Protein AF-A0A5C4INA8-F1 (afdb_monomer)

Secondary structure (DSSP, 8-state):
-PPPHHHHHHHHHHHHHH-TT--------------------------EE--HHHHTTS--PPEEETTTEEE-HHHHHHHHHHH-S----EEE-TTT--EEEE--

Structure (mmCIF, N/CA/C/O backbone):
data_AF-A0A5C4INA8-F1
#
_entry.id   AF-A0A5C4INA8-F1
#
loop_
_atom_site.group_PDB
_atom_site.id
_atom_site.type_symbol
_atom_site.label_atom_id
_atom_site.label_alt_id
_atom_site.label_comp_id
_atom_site.label_asym_id
_atom_site.label_entity_id
_atom_site.label_seq_id
_atom_site.pdbx_PDB_ins_code
_atom_site.Cartn_x
_atom_site.Cartn_y
_atom_site.Cartn_z
_atom_site.occupancy
_atom_site.B_iso_or_equiv
_atom_site.auth_seq_id
_atom_site.auth_comp_id
_atom_site.auth_asym_id
_atom_site.auth_atom_id
_atom_site.pdbx_PDB_model_num
ATOM 1 N N . GLU A 1 1 ? -1.005 20.574 -22.326 1.00 65.88 1 GLU A N 1
ATOM 2 C CA . GLU A 1 1 ? 0.426 20.955 -22.343 1.00 65.88 1 GLU A CA 1
ATOM 3 C C . GLU A 1 1 ? 1.203 20.043 -23.291 1.00 65.88 1 GLU A C 1
ATOM 5 O O . GLU A 1 1 ? 0.756 18.923 -23.515 1.00 65.88 1 GLU A O 1
ATOM 10 N N . HIS A 1 2 ? 2.308 20.513 -23.883 1.00 87.06 2 HIS A N 1
ATOM 11 C CA . HIS A 1 2 ? 3.120 19.752 -24.847 1.00 87.06 2 HIS A CA 1
ATOM 12 C C . HIS A 1 2 ? 4.394 19.209 -24.179 1.00 87.06 2 HIS A C 1
ATOM 14 O O . HIS A 1 2 ? 5.038 19.923 -23.412 1.00 87.06 2 HIS A O 1
ATOM 20 N N . ARG A 1 3 ? 4.769 17.956 -24.466 1.00 90.50 3 ARG A N 1
ATOM 21 C CA . ARG A 1 3 ? 5.958 17.307 -23.886 1.00 90.50 3 ARG A CA 1
ATOM 22 C C . ARG A 1 3 ? 7.211 17.692 -24.669 1.00 90.50 3 ARG A C 1
ATOM 24 O O . ARG A 1 3 ? 7.191 17.696 -25.894 1.00 90.50 3 ARG A O 1
ATOM 31 N N . ASN A 1 4 ? 8.313 17.989 -23.981 1.00 96.44 4 ASN A N 1
ATOM 32 C CA . ASN A 1 4 ? 9.597 18.274 -24.637 1.00 96.44 4 ASN A CA 1
ATOM 33 C C . ASN A 1 4 ? 10.247 16.966 -25.152 1.00 96.44 4 ASN A C 1
ATOM 35 O O . ASN A 1 4 ? 10.061 15.900 -24.565 1.00 96.44 4 ASN A O 1
ATOM 39 N N . LEU A 1 5 ? 11.063 17.056 -26.206 1.00 95.75 5 LEU A N 1
ATOM 40 C CA . LEU A 1 5 ? 11.930 16.000 -26.742 1.00 95.75 5 LEU A CA 1
ATOM 41 C C . LEU A 1 5 ? 12.641 15.180 -25.648 1.00 95.75 5 LEU A C 1
ATOM 43 O O . LEU A 1 5 ? 12.697 13.955 -25.741 1.00 95.75 5 LEU A O 1
ATOM 47 N N . SER A 1 6 ? 13.155 15.824 -24.594 1.00 95.88 6 SER A N 1
ATOM 48 C CA . SER A 1 6 ? 13.822 15.120 -23.485 1.00 95.88 6 SER A CA 1
ATOM 49 C C . SER A 1 6 ? 12.873 14.218 -22.691 1.00 95.88 6 SER A C 1
ATOM 51 O O . SER A 1 6 ? 13.259 13.116 -22.313 1.00 95.88 6 SER A O 1
ATOM 53 N N . GLN A 1 7 ? 11.624 14.644 -22.485 1.00 95.38 7 GLN A N 1
ATOM 54 C CA . GLN A 1 7 ? 10.608 13.829 -21.811 1.00 95.38 7 GLN A CA 1
ATOM 55 C C . GLN A 1 7 ? 10.211 12.629 -22.677 1.00 95.38 7 GLN A C 1
ATOM 57 O O . GLN A 1 7 ? 10.094 11.522 -22.169 1.00 95.38 7 GLN A O 1
ATOM 62 N N . LEU A 1 8 ? 10.079 12.823 -23.993 1.00 94.25 8 LEU A N 1
ATOM 63 C CA . LEU A 1 8 ? 9.773 11.730 -24.924 1.00 94.25 8 LEU A CA 1
ATOM 64 C C . LEU A 1 8 ? 10.892 10.681 -24.971 1.00 94.25 8 LEU A C 1
ATOM 66 O O . LEU A 1 8 ? 10.626 9.482 -25.014 1.00 94.25 8 LEU A O 1
ATOM 70 N N . ARG A 1 9 ? 12.156 11.120 -24.935 1.00 92.88 9 ARG A N 1
ATOM 71 C CA . ARG A 1 9 ? 13.306 10.207 -24.863 1.00 92.88 9 ARG A CA 1
ATOM 72 C C . ARG A 1 9 ? 13.323 9.411 -23.559 1.00 92.88 9 ARG A C 1
ATOM 74 O O . ARG A 1 9 ? 13.565 8.208 -23.607 1.00 92.88 9 ARG A O 1
ATOM 81 N N . ALA A 1 10 ? 13.051 10.061 -22.427 1.00 93.00 10 ALA A N 1
ATOM 82 C CA . ALA A 1 10 ? 12.985 9.395 -21.127 1.00 93.00 10 ALA A CA 1
ATOM 83 C C . ALA A 1 10 ? 11.881 8.325 -21.086 1.00 93.00 10 ALA A C 1
ATOM 85 O O . ALA A 1 10 ? 12.117 7.214 -20.617 1.00 93.00 10 ALA A O 1
ATOM 86 N N . ASP A 1 11 ? 10.713 8.618 -21.654 1.00 89.75 11 ASP A N 1
ATOM 87 C CA . ASP A 1 11 ? 9.604 7.668 -21.740 1.00 89.75 11 ASP A CA 1
ATOM 88 C C . ASP A 1 11 ? 9.914 6.453 -22.604 1.00 89.75 11 ASP A C 1
ATOM 90 O O . ASP A 1 11 ? 9.668 5.326 -22.181 1.00 89.75 11 ASP A O 1
ATOM 94 N N . ASN A 1 12 ? 10.492 6.664 -23.790 1.00 90.06 12 ASN A N 1
ATOM 95 C CA . ASN A 1 12 ? 10.886 5.560 -24.667 1.00 90.06 12 ASN A CA 1
ATOM 96 C C . ASN A 1 12 ? 11.925 4.659 -23.995 1.00 90.06 12 ASN A C 1
ATOM 98 O O . ASN A 1 12 ? 11.853 3.438 -24.107 1.00 90.06 12 ASN A O 1
ATOM 102 N N . PHE A 1 13 ? 12.866 5.255 -23.261 1.00 85.88 13 PHE A N 1
ATOM 103 C CA . PHE A 1 13 ? 13.848 4.503 -22.492 1.00 85.88 13 PHE A CA 1
ATOM 104 C C . PHE A 1 13 ? 13.199 3.702 -21.353 1.00 85.88 13 PHE A C 1
ATOM 106 O O . PHE A 1 13 ? 13.466 2.510 -21.222 1.00 85.88 13 PHE A O 1
ATOM 113 N N . SER A 1 14 ? 12.297 4.315 -20.579 1.00 85.06 14 SER A N 1
ATOM 114 C CA . SER A 1 14 ? 11.539 3.634 -19.518 1.00 85.06 14 SER A CA 1
ATOM 115 C C . SER A 1 14 ? 10.701 2.477 -20.072 1.00 85.06 14 SER A C 1
ATOM 117 O O . SER A 1 14 ? 10.753 1.362 -19.557 1.00 85.06 14 SER A O 1
ATOM 119 N N . SER A 1 15 ? 10.002 2.703 -21.188 1.00 84.06 15 SER A N 1
ATOM 120 C CA . SER A 1 15 ? 9.219 1.671 -21.869 1.00 84.06 15 SER A CA 1
ATOM 121 C C . SER A 1 15 ? 10.091 0.528 -22.381 1.00 84.06 15 SER A C 1
ATOM 123 O O . SER A 1 15 ? 9.662 -0.619 -22.322 1.00 84.06 15 SER A O 1
ATOM 125 N N . ALA A 1 16 ? 11.301 0.804 -22.872 1.00 83.50 16 ALA A N 1
ATOM 126 C CA . ALA A 1 16 ? 12.230 -0.238 -23.304 1.00 83.50 16 ALA A CA 1
ATOM 127 C C . ALA A 1 16 ? 12.765 -1.059 -22.117 1.00 83.50 16 ALA A C 1
ATOM 129 O O . ALA A 1 16 ? 12.872 -2.279 -22.219 1.00 83.50 16 ALA A O 1
ATOM 130 N N . LEU A 1 17 ? 13.054 -0.409 -20.983 1.00 82.88 17 LEU A N 1
ATOM 131 C CA . LEU A 1 17 ? 13.515 -1.078 -19.762 1.00 82.88 17 LEU A CA 1
ATOM 132 C C . LEU A 1 17 ? 12.433 -1.943 -19.100 1.00 82.88 17 LEU A C 1
ATOM 134 O O . LEU A 1 17 ? 12.735 -3.031 -18.618 1.00 82.88 17 LEU A O 1
AT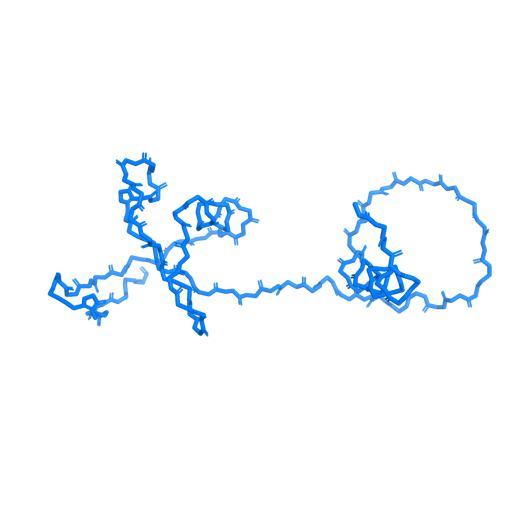OM 138 N N . LEU A 1 18 ? 11.189 -1.461 -19.055 1.00 81.75 18 LEU A N 1
ATOM 139 C CA . LEU A 1 18 ? 10.065 -2.158 -18.416 1.00 81.75 18 LEU A CA 1
ATOM 140 C C . LEU A 1 18 ? 9.373 -3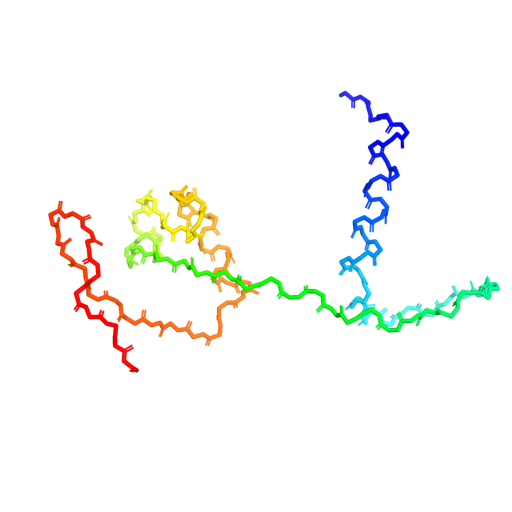.157 -19.365 1.00 81.75 18 LEU A C 1
ATOM 142 O O . LEU A 1 18 ? 8.767 -4.128 -18.916 1.00 81.75 18 LEU A O 1
ATOM 146 N N . GLY A 1 19 ? 9.453 -2.921 -20.678 1.00 66.31 19 GLY A N 1
ATOM 147 C CA . GLY A 1 19 ? 8.657 -3.584 -21.714 1.00 66.31 19 GLY A CA 1
ATOM 148 C C . GLY A 1 19 ? 9.242 -4.857 -22.324 1.00 66.31 19 GLY A C 1
ATOM 149 O O . GLY A 1 19 ? 8.583 -5.460 -23.168 1.00 66.31 19 GLY A O 1
ATOM 150 N N . SER A 1 20 ? 10.407 -5.342 -21.888 1.00 57.94 20 SER A N 1
ATOM 151 C CA . SER A 1 20 ? 11.007 -6.586 -22.412 1.00 57.94 20 SER A CA 1
ATOM 152 C C . SER A 1 20 ? 10.237 -7.878 -22.071 1.00 57.94 20 SER A C 1
ATOM 154 O O . SER A 1 20 ? 10.729 -8.977 -22.325 1.00 57.94 20 SER A O 1
ATOM 156 N N . SER A 1 21 ? 9.026 -7.773 -21.512 1.00 53.47 21 SER A N 1
ATOM 157 C CA . SER A 1 21 ? 8.154 -8.911 -21.200 1.00 53.47 21 SER A CA 1
ATOM 158 C C . SER A 1 21 ? 6.737 -8.827 -21.769 1.00 53.47 21 SER A C 1
ATOM 160 O O . SER A 1 21 ? 5.879 -9.614 -21.369 1.00 53.47 21 SER A O 1
ATOM 162 N N . THR A 1 22 ? 6.487 -7.995 -22.788 1.00 47.66 22 THR A N 1
ATOM 163 C CA . THR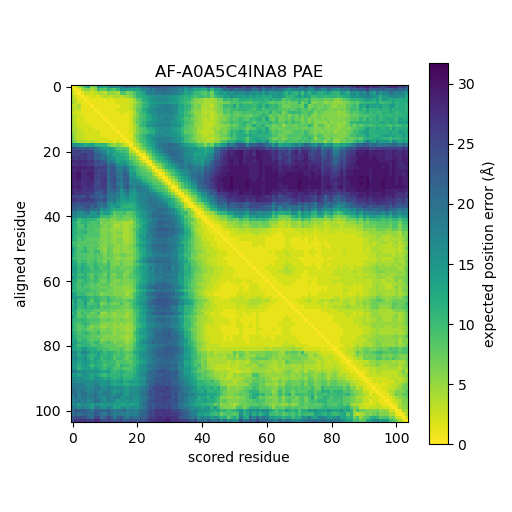 A 1 22 ? 5.349 -8.269 -23.686 1.00 47.66 22 THR A CA 1
ATOM 164 C C . THR A 1 22 ? 5.704 -9.434 -24.606 1.00 47.66 22 THR A C 1
ATOM 166 O O . THR A 1 22 ? 5.990 -9.294 -25.790 1.00 47.66 22 THR A O 1
ATOM 169 N N . SER A 1 23 ? 5.650 -10.638 -24.038 1.00 49.84 23 SER A N 1
ATOM 170 C CA . SER A 1 23 ? 5.364 -11.851 -24.801 1.00 49.84 23 SER A CA 1
ATOM 171 C C . SER A 1 23 ? 3.901 -11.800 -25.254 1.00 49.84 23 SER A C 1
ATOM 173 O O . SER A 1 23 ? 3.039 -12.536 -24.792 1.00 49.84 23 SER A O 1
ATOM 175 N N . THR A 1 24 ? 3.594 -10.873 -26.155 1.00 43.03 24 THR A N 1
ATOM 176 C CA . THR A 1 24 ? 2.345 -10.883 -26.909 1.00 43.03 24 THR A CA 1
ATOM 177 C C . THR A 1 24 ? 2.749 -11.147 -28.343 1.00 43.03 24 THR A C 1
ATOM 179 O O . THR A 1 24 ? 3.308 -10.284 -29.015 1.00 43.03 24 THR A O 1
ATOM 182 N N . GLY A 1 25 ? 2.563 -12.393 -28.778 1.00 51.34 25 GLY A N 1
ATOM 183 C CA . GLY A 1 25 ? 2.827 -12.792 -30.150 1.00 51.34 25 GLY A CA 1
ATOM 184 C C . GLY A 1 25 ? 2.086 -11.872 -31.115 1.00 51.34 25 GLY A C 1
ATOM 185 O O . GLY A 1 25 ? 0.861 -11.852 -31.152 1.00 51.34 25 GLY A O 1
ATOM 186 N N . SER A 1 26 ? 2.844 -11.115 -31.896 1.00 44.91 26 SER A N 1
ATOM 187 C CA . SER A 1 26 ? 2.370 -10.419 -33.083 1.00 44.91 26 SER A CA 1
ATOM 188 C C . SER A 1 26 ? 3.549 -10.331 -34.038 1.00 44.91 26 SER A C 1
ATOM 190 O O . SER A 1 26 ? 4.452 -9.514 -33.865 1.00 44.91 26 SER A O 1
ATOM 192 N N . GLY A 1 27 ? 3.572 -11.238 -35.014 1.00 50.53 27 GLY A N 1
ATOM 193 C CA . GLY A 1 27 ? 4.553 -11.219 -36.090 1.00 50.53 27 GLY A CA 1
ATOM 194 C C . GLY A 1 27 ? 4.452 -9.940 -36.922 1.00 50.53 27 GLY A C 1
ATOM 195 O O . GLY A 1 27 ? 3.360 -9.428 -37.156 1.00 50.53 27 GLY A O 1
ATOM 196 N N . GLY A 1 28 ? 5.600 -9.453 -37.394 1.00 43.75 28 GLY A N 1
ATOM 197 C CA . GLY A 1 28 ? 5.650 -8.378 -38.381 1.00 43.75 28 GLY A CA 1
ATOM 198 C C . GLY A 1 28 ? 6.968 -7.608 -38.430 1.00 43.75 28 GLY A C 1
ATOM 199 O O . GLY A 1 28 ? 7.071 -6.550 -37.831 1.00 43.75 28 GLY A O 1
ATOM 200 N N . GLY A 1 29 ? 7.923 -8.105 -39.225 1.00 43.59 29 GLY A N 1
ATOM 201 C CA . GLY A 1 29 ? 8.758 -7.251 -40.085 1.00 43.59 29 GLY A CA 1
ATOM 202 C C . GLY A 1 29 ? 10.029 -6.607 -39.514 1.00 43.59 29 GLY A C 1
ATOM 203 O O . GLY A 1 29 ? 10.005 -5.475 -39.058 1.00 43.59 29 GLY A O 1
ATOM 204 N N . GLY A 1 30 ? 11.153 -7.311 -39.695 1.00 50.53 30 GLY A N 1
ATOM 205 C CA . GLY A 1 30 ? 12.428 -6.815 -40.246 1.00 50.53 30 GLY A CA 1
ATOM 206 C C . GLY A 1 30 ? 13.021 -5.475 -39.782 1.00 50.53 30 GLY A C 1
ATOM 207 O O . GLY A 1 30 ? 12.610 -4.412 -40.234 1.00 50.53 30 GLY A O 1
ATOM 208 N N . GLY A 1 31 ? 14.138 -5.546 -39.050 1.00 40.03 31 GLY A N 1
ATOM 209 C CA . GLY A 1 31 ? 15.053 -4.418 -38.852 1.00 40.03 31 GLY A CA 1
ATOM 210 C C . GLY A 1 31 ? 16.315 -4.818 -38.085 1.00 40.03 31 GLY A C 1
ATOM 211 O O . GLY A 1 31 ? 16.236 -5.273 -36.954 1.00 40.03 31 GLY A O 1
ATOM 212 N N . ALA A 1 32 ? 17.462 -4.684 -38.747 1.00 45.31 32 ALA A N 1
ATOM 213 C CA . ALA A 1 32 ? 18.814 -5.088 -38.366 1.00 45.31 32 ALA A CA 1
ATOM 214 C C . ALA A 1 32 ? 19.242 -4.921 -36.887 1.00 45.31 32 ALA A C 1
ATOM 216 O O . ALA A 1 32 ? 19.150 -3.844 -36.307 1.00 45.31 32 ALA A O 1
ATOM 217 N N . GLY A 1 33 ? 19.876 -5.976 -36.359 1.00 47.25 33 GLY A N 1
ATOM 218 C CA . GLY A 1 33 ? 21.115 -5.857 -35.582 1.00 47.25 33 GLY A CA 1
ATOM 219 C C . GLY A 1 33 ? 21.068 -5.029 -34.301 1.00 47.25 33 GLY A C 1
ATOM 220 O O . GLY A 1 33 ? 21.921 -4.176 -34.100 1.00 47.25 33 GLY A O 1
ATOM 221 N N . THR A 1 34 ? 20.126 -5.303 -33.404 1.00 50.81 34 THR A N 1
ATOM 222 C CA . THR A 1 34 ? 20.376 -5.092 -31.974 1.00 50.81 34 THR A CA 1
ATOM 223 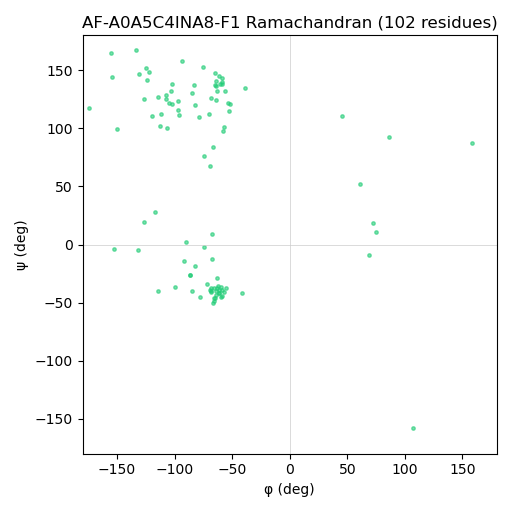C C . THR A 1 34 ? 20.205 -6.453 -31.341 1.00 50.81 34 THR A C 1
ATOM 225 O O . THR A 1 34 ? 19.104 -6.997 -31.363 1.00 50.81 34 THR A O 1
ATOM 228 N N . GLU A 1 35 ? 21.291 -7.055 -30.861 1.00 45.78 35 GLU A N 1
ATOM 229 C CA . GLU A 1 35 ? 21.191 -8.236 -30.013 1.00 45.78 35 GLU A CA 1
ATOM 230 C C . GLU A 1 35 ? 20.338 -7.819 -28.817 1.00 45.78 35 GLU A C 1
ATOM 232 O O . GLU A 1 35 ? 20.804 -7.116 -27.919 1.00 45.78 35 GLU A O 1
ATOM 237 N N . ALA A 1 36 ? 19.044 -8.139 -28.877 1.00 57.53 36 ALA A N 1
ATOM 238 C CA . ALA A 1 36 ? 18.088 -7.875 -27.825 1.00 57.53 36 ALA A CA 1
ATOM 239 C C . ALA A 1 36 ? 18.509 -8.758 -26.659 1.00 57.53 36 ALA A C 1
ATOM 241 O O . ALA A 1 36 ? 18.061 -9.895 -26.514 1.00 57.53 36 ALA A O 1
ATOM 242 N N . ARG A 1 37 ? 19.469 -8.258 -25.876 1.00 55.34 37 ARG A N 1
ATOM 243 C CA . ARG A 1 37 ? 19.916 -8.891 -24.649 1.00 55.34 37 ARG A CA 1
ATOM 244 C C . ARG A 1 37 ? 18.636 -9.132 -23.860 1.00 55.34 37 ARG A C 1
ATOM 246 O O . ARG A 1 37 ? 17.926 -8.146 -23.642 1.00 55.34 37 ARG A O 1
ATOM 253 N N . PRO A 1 38 ? 18.294 -10.384 -23.502 1.00 55.84 38 PRO A N 1
ATOM 254 C CA . PRO A 1 38 ? 17.051 -10.672 -22.809 1.00 55.84 38 PRO A CA 1
ATOM 255 C C . PRO A 1 38 ? 17.059 -9.837 -21.539 1.00 55.84 38 PRO A C 1
ATOM 257 O O . PRO A 1 38 ? 17.799 -10.102 -20.591 1.00 55.84 38 PRO A O 1
ATOM 260 N N . THR A 1 39 ? 16.328 -8.729 -21.578 1.00 59.56 39 THR A N 1
ATOM 261 C CA . THR A 1 39 ? 16.217 -7.849 -20.433 1.00 59.56 39 THR A CA 1
ATOM 262 C C . THR A 1 39 ? 15.210 -8.593 -19.583 1.00 59.56 39 THR A C 1
ATOM 264 O O . THR A 1 39 ? 14.084 -8.832 -20.016 1.00 59.56 39 THR A O 1
ATOM 267 N N . LEU A 1 40 ? 15.655 -9.146 -18.460 1.00 64.50 40 LEU A N 1
ATOM 268 C CA . LEU A 1 40 ? 14.747 -9.856 -17.571 1.00 64.50 40 LEU A CA 1
ATOM 269 C C . LEU A 1 40 ? 13.656 -8.865 -17.134 1.00 64.50 40 LEU A C 1
ATOM 271 O O . LEU A 1 40 ? 13.985 -7.699 -16.899 1.00 64.50 40 LEU A O 1
ATOM 275 N N . PRO A 1 41 ? 12.382 -9.285 -17.044 1.00 70.44 41 PRO A N 1
ATOM 276 C CA . PRO A 1 41 ? 11.327 -8.411 -16.552 1.00 70.44 41 PRO A CA 1
ATOM 277 C C . PRO A 1 41 ? 11.717 -7.847 -15.186 1.00 70.44 41 PRO A C 1
ATOM 279 O O . PRO A 1 41 ? 11.952 -8.604 -14.241 1.00 70.44 41 PRO A O 1
ATOM 282 N N . ILE A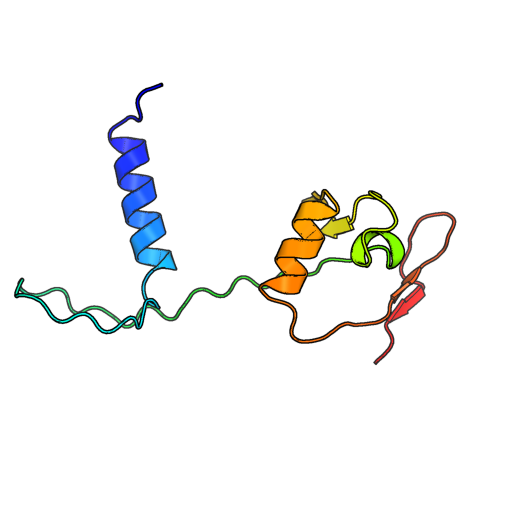 1 42 ? 11.774 -6.520 -15.078 1.00 77.06 42 ILE A N 1
ATOM 283 C CA . ILE A 1 42 ? 11.970 -5.842 -13.798 1.00 77.06 42 ILE A CA 1
ATOM 284 C C . ILE A 1 42 ? 10.684 -6.031 -12.993 1.00 77.06 42 ILE A C 1
ATOM 286 O O . ILE A 1 42 ? 9.635 -5.503 -13.354 1.00 77.06 42 ILE A O 1
ATOM 290 N N . ARG A 1 43 ? 10.763 -6.799 -11.905 1.00 78.88 43 ARG A N 1
ATOM 291 C CA . ARG A 1 43 ? 9.658 -6.993 -10.961 1.00 78.88 43 ARG A CA 1
ATOM 292 C C . ARG A 1 43 ? 9.960 -6.221 -9.679 1.00 78.88 43 ARG A C 1
ATOM 294 O O . ARG A 1 43 ? 10.763 -6.706 -8.881 1.00 78.88 43 ARG A O 1
ATOM 301 N N . PRO A 1 44 ? 9.382 -5.023 -9.483 1.00 81.94 44 PRO A N 1
ATOM 302 C CA . PRO A 1 44 ? 9.554 -4.311 -8.228 1.00 81.94 44 PRO A CA 1
ATOM 303 C C . PRO A 1 44 ? 8.912 -5.118 -7.097 1.00 81.94 44 PRO A C 1
ATOM 305 O O . PRO A 1 44 ? 7.811 -5.644 -7.247 1.00 81.94 44 PRO A O 1
ATOM 308 N N . GLN A 1 45 ? 9.609 -5.210 -5.968 1.00 88.00 45 GLN A N 1
ATOM 309 C CA . GLN A 1 45 ? 9.070 -5.775 -4.736 1.00 88.00 45 GLN A CA 1
ATOM 310 C C . GLN A 1 45 ? 8.827 -4.634 -3.759 1.00 88.00 45 GLN A C 1
ATOM 312 O O . GLN A 1 45 ? 9.713 -3.813 -3.526 1.00 88.00 45 GLN A O 1
ATOM 317 N N . VAL A 1 46 ? 7.615 -4.576 -3.216 1.00 90.25 46 VAL A N 1
ATOM 318 C CA . VAL A 1 46 ? 7.210 -3.578 -2.227 1.00 90.25 46 VAL A CA 1
ATOM 319 C C . VAL A 1 46 ? 6.536 -4.270 -1.056 1.00 90.25 46 VAL A C 1
ATOM 321 O O . VAL A 1 46 ? 5.842 -5.271 -1.236 1.00 90.25 46 VAL A O 1
ATOM 324 N N . LEU A 1 47 ? 6.723 -3.715 0.137 1.00 91.88 47 LEU A N 1
ATOM 325 C CA . LEU A 1 47 ? 6.009 -4.130 1.333 1.00 91.88 47 LEU A CA 1
ATOM 326 C C . LEU A 1 47 ? 4.945 -3.082 1.656 1.00 91.88 47 LEU A C 1
ATOM 328 O O . LEU A 1 47 ? 5.262 -1.906 1.841 1.00 91.88 47 LEU A O 1
ATOM 332 N N . VAL A 1 48 ? 3.684 -3.513 1.710 1.00 93.38 48 VAL A N 1
ATOM 333 C CA . VAL A 1 48 ? 2.549 -2.640 2.019 1.00 93.38 48 VAL A CA 1
ATOM 334 C C . VAL A 1 48 ? 1.744 -3.231 3.168 1.00 93.38 48 VAL A C 1
AT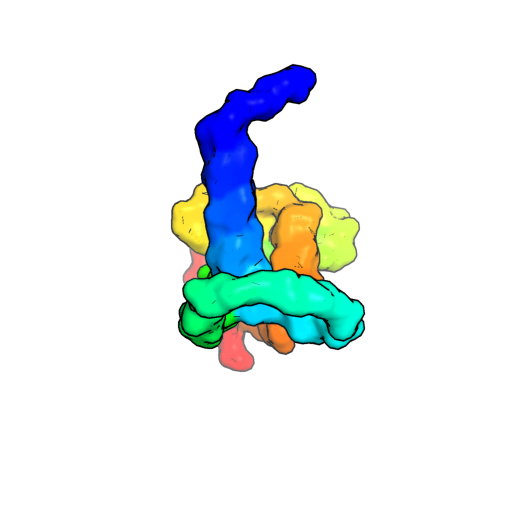OM 336 O O . VAL A 1 48 ? 1.257 -4.357 3.077 1.00 93.38 48 VAL A O 1
ATOM 339 N N . THR A 1 49 ? 1.551 -2.446 4.223 1.00 93.44 49 THR A N 1
ATOM 340 C CA . THR A 1 49 ? 0.654 -2.773 5.334 1.00 93.44 49 THR A CA 1
ATOM 341 C C . THR A 1 49 ? -0.681 -2.077 5.108 1.00 93.44 49 THR A C 1
ATOM 343 O O . THR A 1 49 ? -0.753 -0.848 5.096 1.00 93.44 49 THR A O 1
ATOM 346 N N . VAL A 1 50 ? -1.748 -2.855 4.922 1.00 94.94 50 VAL A N 1
ATOM 347 C CA . VAL A 1 50 ? -3.089 -2.340 4.604 1.00 94.94 50 VAL A CA 1
ATOM 348 C C . VAL A 1 50 ? -4.051 -2.653 5.754 1.00 94.94 50 VAL A C 1
ATOM 350 O O . VAL A 1 50 ? -4.174 -3.826 6.116 1.00 94.94 50 VAL A O 1
ATOM 353 N N . PRO A 1 51 ? -4.775 -1.662 6.312 1.00 94.06 51 PRO A N 1
ATOM 354 C CA . PRO A 1 51 ? -5.875 -1.936 7.232 1.00 94.06 51 PRO A CA 1
ATOM 355 C C . PRO A 1 51 ? -6.912 -2.853 6.577 1.00 94.06 51 PRO A C 1
ATOM 357 O O . PRO A 1 51 ? -7.344 -2.608 5.450 1.00 94.06 51 PRO A O 1
ATOM 360 N N . VAL A 1 52 ? -7.338 -3.909 7.273 1.00 93.38 52 VAL A N 1
ATOM 361 C CA . VAL A 1 52 ? -8.190 -4.951 6.670 1.00 93.38 52 VAL A CA 1
ATOM 362 C C . VAL A 1 52 ? -9.523 -4.403 6.147 1.00 93.38 52 VAL A C 1
ATOM 364 O O . VAL A 1 52 ? -9.978 -4.807 5.081 1.00 93.38 52 VAL A O 1
ATOM 367 N N . PHE A 1 53 ? -10.132 -3.432 6.831 1.00 95.19 53 PHE A N 1
ATOM 368 C CA . PHE A 1 53 ? -11.376 -2.813 6.367 1.00 95.19 53 PHE A CA 1
ATOM 369 C C . PHE A 1 53 ? -11.166 -1.907 5.152 1.00 95.19 53 PHE A C 1
ATOM 371 O O . PHE A 1 53 ? -12.009 -1.901 4.254 1.00 95.19 53 PHE A O 1
ATOM 378 N N . ALA A 1 54 ? -10.019 -1.232 5.056 1.00 96.06 54 ALA A N 1
ATOM 379 C CA . ALA A 1 54 ? -9.651 -0.475 3.865 1.00 96.06 54 ALA A CA 1
ATOM 380 C C . ALA A 1 54 ? -9.372 -1.403 2.672 1.00 96.06 54 ALA A C 1
ATOM 382 O O . ALA A 1 54 ? -9.778 -1.112 1.543 1.00 96.06 54 ALA A O 1
ATOM 383 N N . LEU A 1 55 ? -8.749 -2.561 2.917 1.00 94.31 55 LEU A N 1
ATOM 384 C CA . LEU A 1 55 ? -8.537 -3.591 1.899 1.00 94.31 55 LEU A CA 1
ATOM 385 C C . LEU A 1 55 ? -9.867 -4.133 1.353 1.00 94.31 55 LEU A C 1
ATOM 387 O O . LEU A 1 55 ? -10.014 -4.276 0.142 1.00 94.31 55 LEU A O 1
ATOM 391 N N . LEU A 1 56 ? -10.850 -4.360 2.231 1.00 95.75 56 LEU A N 1
ATOM 392 C CA . LEU A 1 56 ? -12.208 -4.796 1.876 1.00 95.75 56 LEU A CA 1
ATOM 393 C C . LEU A 1 56 ? -13.081 -3.684 1.262 1.00 95.75 56 LEU A C 1
ATOM 395 O O . LEU A 1 56 ? -14.224 -3.944 0.895 1.00 95.75 56 LEU A O 1
ATOM 399 N N . GLY A 1 57 ? -12.573 -2.452 1.154 1.00 96.69 57 GLY A N 1
ATOM 400 C CA . GLY A 1 57 ? -13.322 -1.310 0.619 1.00 96.69 57 GLY A CA 1
ATOM 401 C C . GLY A 1 57 ? -14.418 -0.782 1.551 1.00 96.69 57 GLY A C 1
ATOM 402 O O . GLY A 1 57 ? -15.324 -0.093 1.092 1.00 96.69 57 GLY A O 1
ATOM 403 N N . LEU A 1 58 ? -14.353 -1.108 2.845 1.00 97.88 58 LEU A N 1
ATOM 404 C CA . LEU A 1 58 ? -15.295 -0.638 3.867 1.00 97.88 58 LEU A CA 1
ATOM 405 C C . LEU A 1 58 ? -14.878 0.714 4.461 1.00 97.88 58 LEU A C 1
ATOM 407 O O . LEU A 1 58 ? -15.728 1.460 4.942 1.00 97.88 58 LEU A O 1
ATOM 411 N N . THR A 1 59 ? -13.580 1.026 4.432 1.00 97.19 59 THR A N 1
ATOM 412 C CA . THR A 1 59 ? -13.019 2.314 4.860 1.00 97.19 59 THR A CA 1
ATOM 413 C C . THR A 1 59 ? -12.010 2.838 3.834 1.00 97.19 59 THR A C 1
ATOM 415 O O . THR A 1 59 ? -11.591 2.123 2.923 1.00 97.19 59 THR A O 1
ATOM 418 N N . GLU A 1 60 ? -11.619 4.105 3.971 1.00 97.31 60 GLU A N 1
ATOM 419 C CA . GLU A 1 60 ? -10.596 4.759 3.134 1.00 97.31 60 GLU A CA 1
ATOM 420 C C . GLU A 1 60 ? -9.375 5.189 3.958 1.00 97.31 60 GLU A C 1
ATOM 422 O O . GLU A 1 60 ? -8.673 6.145 3.629 1.00 97.31 60 GLU A O 1
ATOM 427 N N . GLU A 1 61 ? -9.121 4.479 5.054 1.00 95.88 61 GLU A N 1
ATOM 428 C CA . GLU A 1 61 ? -7.918 4.681 5.854 1.00 95.88 61 GLU A CA 1
ATOM 429 C C . GLU A 1 61 ? -6.664 4.405 5.007 1.00 95.88 61 GLU A C 1
ATOM 431 O O . GLU A 1 61 ? -6.644 3.452 4.218 1.00 95.88 61 GLU A O 1
ATOM 436 N N . PRO A 1 62 ? -5.614 5.233 5.132 1.00 96.06 62 PRO A N 1
ATOM 437 C CA . PRO A 1 62 ? -4.406 5.068 4.340 1.00 96.06 62 PRO A CA 1
ATOM 438 C C . PRO A 1 62 ? -3.688 3.758 4.682 1.00 96.06 62 PRO A C 1
ATOM 440 O O . PRO A 1 62 ? -3.674 3.309 5.828 1.00 96.06 62 PRO A O 1
ATOM 443 N N . ALA A 1 63 ? -3.045 3.168 3.678 1.00 95.31 63 ALA A N 1
ATOM 444 C CA . ALA A 1 63 ? -2.122 2.054 3.861 1.00 95.31 63 ALA A CA 1
ATOM 445 C C . ALA A 1 63 ? -0.687 2.574 3.995 1.00 95.31 63 ALA A C 1
ATOM 447 O O . ALA A 1 63 ? -0.377 3.660 3.512 1.00 95.31 63 ALA A O 1
ATOM 448 N N . MET A 1 64 ? 0.204 1.788 4.592 1.00 94.62 64 MET A N 1
ATOM 449 C CA . MET A 1 64 ? 1.616 2.143 4.725 1.00 94.62 64 MET A CA 1
ATOM 450 C C . MET A 1 64 ? 2.475 1.398 3.715 1.00 94.62 64 MET A C 1
ATOM 452 O O . MET A 1 64 ? 2.510 0.172 3.730 1.00 94.62 64 MET A O 1
ATOM 456 N N . LEU A 1 65 ? 3.186 2.142 2.868 1.00 94.56 65 LEU A N 1
ATOM 457 C CA . LEU A 1 65 ? 4.209 1.619 1.967 1.00 94.56 65 LEU A CA 1
ATOM 458 C C . LEU A 1 65 ? 5.587 1.814 2.604 1.00 94.56 65 LEU A C 1
ATOM 460 O O . LEU A 1 65 ? 5.967 2.943 2.933 1.00 94.56 65 LEU A O 1
ATOM 464 N N . ASP A 1 66 ? 6.331 0.722 2.764 1.00 91.00 66 ASP A N 1
ATOM 465 C CA . ASP A 1 66 ? 7.662 0.763 3.366 1.00 91.00 66 ASP A CA 1
ATOM 466 C C . ASP A 1 66 ? 8.617 1.678 2.578 1.00 91.00 66 ASP A C 1
ATOM 468 O O . ASP A 1 66 ? 8.585 1.733 1.347 1.00 91.00 66 ASP A O 1
ATOM 472 N N . GLY A 1 67 ? 9.418 2.466 3.296 1.00 92.44 67 GLY A N 1
ATOM 473 C CA . GLY A 1 67 ? 10.333 3.464 2.724 1.00 92.44 67 GLY A CA 1
ATOM 474 C C . GLY A 1 67 ? 9.689 4.696 2.061 1.00 92.44 67 GLY A C 1
ATOM 475 O O . GLY A 1 67 ? 10.409 5.64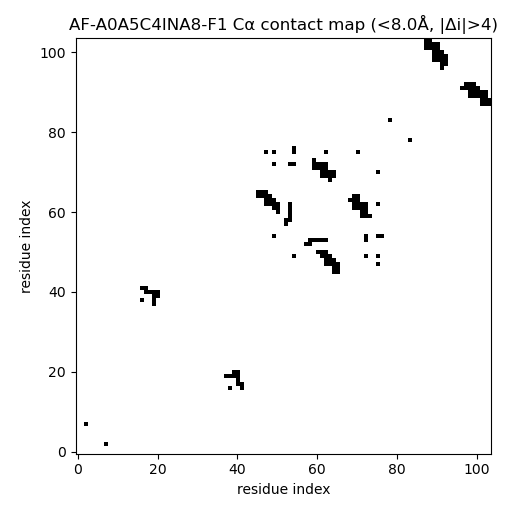4 1.753 1.00 92.44 67 GLY A O 1
ATOM 476 N N . HIS A 1 68 ? 8.366 4.727 1.860 1.00 94.00 68 HIS A N 1
ATOM 477 C CA . HIS A 1 68 ? 7.662 5.856 1.231 1.00 94.00 68 HIS A CA 1
ATOM 478 C C . HIS A 1 68 ? 6.711 6.579 2.190 1.00 94.00 68 HIS A C 1
ATOM 480 O O . HIS A 1 68 ? 6.622 7.806 2.171 1.00 94.00 68 HIS A O 1
ATOM 486 N N . GLY A 1 69 ? 5.992 5.838 3.033 1.00 94.75 69 GLY A N 1
ATOM 487 C CA . GLY A 1 69 ? 4.985 6.394 3.929 1.00 94.75 69 GLY A CA 1
ATOM 488 C C . GLY A 1 69 ? 3.545 6.086 3.491 1.00 94.75 69 GLY A C 1
ATOM 489 O O . GLY A 1 69 ? 3.313 5.107 2.775 1.00 94.75 69 GLY A O 1
ATOM 490 N N . PRO A 1 70 ? 2.557 6.881 3.944 1.00 96.25 70 PRO A N 1
ATOM 491 C CA . PRO A 1 70 ? 1.149 6.601 3.690 1.00 96.25 70 PRO A CA 1
ATOM 492 C C . PRO A 1 70 ? 0.794 6.692 2.201 1.00 96.25 70 PRO A C 1
ATOM 494 O O . PRO A 1 70 ? 1.192 7.634 1.513 1.00 96.25 70 PRO A O 1
ATOM 497 N N . ILE A 1 71 ? -0.003 5.742 1.714 1.00 97.69 71 ILE A N 1
ATOM 498 C CA . ILE A 1 71 ? -0.584 5.730 0.369 1.00 97.69 71 ILE A CA 1
ATOM 499 C C . ILE A 1 71 ? -2.114 5.594 0.444 1.00 97.69 71 ILE A C 1
ATOM 501 O O . ILE A 1 71 ? -2.638 4.989 1.385 1.00 97.69 71 ILE A O 1
ATOM 505 N N . PRO A 1 72 ? -2.864 6.118 -0.544 1.00 98.12 72 PRO A N 1
ATOM 506 C CA . PRO A 1 72 ? -4.315 5.958 -0.581 1.00 98.12 72 PRO A CA 1
ATOM 507 C C . PRO A 1 72 ? -4.740 4.485 -0.624 1.00 98.12 72 PRO A C 1
ATOM 509 O O . PRO A 1 72 ? -4.132 3.682 -1.341 1.00 98.12 72 PRO A O 1
ATOM 512 N N . ALA A 1 73 ? -5.845 4.145 0.047 1.00 97.62 73 ALA A N 1
ATOM 513 C CA . ALA A 1 73 ? -6.392 2.786 0.065 1.00 97.62 73 ALA A CA 1
ATOM 514 C C . ALA A 1 73 ? -6.650 2.241 -1.353 1.00 97.62 73 ALA A C 1
ATOM 516 O O . ALA A 1 73 ? -6.349 1.089 -1.659 1.00 97.62 73 ALA A O 1
ATOM 517 N N . SER A 1 74 ? -7.113 3.097 -2.269 1.00 97.56 74 SER A N 1
ATOM 518 C CA . SER A 1 74 ? -7.317 2.744 -3.681 1.00 97.56 74 SER A CA 1
ATOM 519 C C . SER A 1 74 ? -6.035 2.365 -4.433 1.00 97.56 74 SER A C 1
ATOM 521 O O . SER A 1 74 ? -6.088 1.596 -5.395 1.00 97.56 74 SER A O 1
ATOM 523 N N . MET A 1 75 ? -4.880 2.909 -4.043 1.00 97.06 75 MET A N 1
ATOM 524 C CA . MET A 1 75 ? -3.583 2.532 -4.607 1.00 97.06 75 MET A CA 1
ATOM 525 C C . MET A 1 75 ? -3.117 1.204 -4.013 1.00 97.06 75 MET A C 1
ATOM 527 O O . MET A 1 75 ? -2.733 0.314 -4.763 1.00 97.06 75 MET A O 1
ATOM 531 N N . ALA A 1 76 ? -3.239 1.034 -2.695 1.00 96.25 76 ALA A N 1
ATOM 532 C CA . ALA A 1 76 ? -2.899 -0.217 -2.023 1.00 96.25 76 ALA A CA 1
ATOM 533 C C . ALA A 1 76 ? -3.715 -1.408 -2.551 1.00 96.25 76 ALA A C 1
ATOM 535 O O . ALA A 1 76 ? -3.144 -2.446 -2.866 1.00 96.25 76 ALA A O 1
ATOM 536 N N . ARG A 1 77 ? -5.033 -1.242 -2.739 1.00 95.94 77 ARG A N 1
ATOM 537 C CA . ARG A 1 77 ? -5.904 -2.278 -3.324 1.00 95.94 77 ARG A CA 1
ATOM 538 C C . ARG A 1 77 ? -5.464 -2.692 -4.729 1.00 95.94 77 ARG A C 1
ATOM 540 O O . ARG A 1 77 ? -5.501 -3.876 -5.034 1.00 95.94 77 ARG A O 1
ATOM 547 N N . ARG A 1 78 ? -5.016 -1.743 -5.560 1.00 95.56 78 ARG A N 1
ATOM 548 C CA . ARG A 1 78 ? -4.455 -2.043 -6.890 1.00 95.56 78 ARG A CA 1
ATOM 549 C C . ARG A 1 78 ? -3.146 -2.820 -6.792 1.00 95.56 78 ARG A C 1
ATOM 551 O O . ARG A 1 78 ? -3.029 -3.863 -7.412 1.00 95.56 78 ARG A O 1
ATOM 558 N N . LEU A 1 79 ? -2.210 -2.371 -5.952 1.00 93.50 79 LEU A N 1
ATOM 559 C CA . LEU A 1 79 ? -0.938 -3.077 -5.733 1.00 93.50 79 LEU A CA 1
ATOM 560 C C . LEU A 1 79 ? -1.152 -4.522 -5.266 1.00 93.50 79 LEU A C 1
ATOM 562 O O . LEU A 1 79 ? -0.466 -5.427 -5.731 1.00 93.50 79 LEU A O 1
ATOM 566 N N . VAL A 1 80 ? -2.121 -4.735 -4.374 1.00 93.06 80 VAL A N 1
ATOM 567 C CA . VAL A 1 80 ? -2.505 -6.072 -3.916 1.00 93.06 80 VAL A CA 1
ATOM 568 C C . VAL A 1 80 ? -3.126 -6.887 -5.052 1.00 93.06 80 VAL A C 1
ATOM 570 O O . VAL A 1 80 ? -2.696 -8.010 -5.286 1.00 93.06 80 VAL A O 1
ATOM 573 N N . ALA A 1 81 ? -4.105 -6.332 -5.771 1.00 92.56 81 ALA A N 1
ATOM 574 C CA . ALA A 1 81 ? -4.800 -7.037 -6.850 1.00 92.56 81 ALA A CA 1
ATOM 575 C C . ALA A 1 81 ? -3.870 -7.440 -8.007 1.00 92.56 81 ALA A C 1
ATOM 577 O O . ALA A 1 81 ? -4.050 -8.510 -8.584 1.00 92.56 81 ALA A O 1
ATOM 578 N N . ASP A 1 82 ? -2.881 -6.603 -8.322 1.00 89.62 82 ASP A N 1
ATOM 579 C CA . ASP A 1 82 ? -1.996 -6.789 -9.474 1.00 89.62 82 ASP A CA 1
ATOM 580 C C . ASP A 1 82 ? -0.713 -7.575 -9.140 1.00 89.62 82 ASP A C 1
ATOM 582 O O . ASP A 1 82 ? 0.001 -7.989 -10.057 1.00 89.62 82 ASP A O 1
ATOM 586 N N . GLY A 1 83 ? -0.375 -7.758 -7.855 1.00 86.56 83 GLY A N 1
ATOM 587 C CA . GLY A 1 83 ? 0.955 -8.254 -7.479 1.00 86.56 83 GLY A CA 1
ATOM 588 C C . GLY A 1 83 ? 1.095 -9.026 -6.168 1.00 86.56 83 GLY A C 1
ATOM 589 O O . GLY A 1 83 ? 2.202 -9.490 -5.896 1.00 86.56 83 GLY A O 1
ATOM 590 N N . ALA A 1 84 ? 0.047 -9.178 -5.353 1.00 87.75 84 ALA A N 1
ATOM 591 C CA . ALA A 1 84 ? 0.137 -9.959 -4.119 1.00 87.75 84 ALA A CA 1
ATOM 592 C C . ALA A 1 84 ? -0.366 -11.395 -4.325 1.00 87.75 84 ALA A C 1
ATOM 594 O O . ALA A 1 84 ? -1.564 -11.634 -4.457 1.00 87.75 84 ALA A O 1
ATOM 595 N N . ASP A 1 85 ? 0.552 -12.360 -4.271 1.00 86.69 85 ASP A N 1
ATOM 596 C CA . ASP A 1 85 ? 0.216 -13.792 -4.304 1.00 86.69 85 ASP A CA 1
ATOM 597 C C . ASP A 1 85 ? -0.195 -14.336 -2.921 1.00 86.69 85 ASP A C 1
ATOM 599 O O . ASP A 1 85 ? -0.795 -15.406 -2.808 1.00 86.69 85 ASP A O 1
ATOM 603 N N . SER A 1 86 ? 0.147 -13.622 -1.845 1.00 86.56 86 SER A N 1
ATOM 604 C CA . SER A 1 86 ? -0.133 -14.026 -0.468 1.00 86.56 86 SER A CA 1
ATOM 605 C C . SER A 1 86 ? -0.202 -12.832 0.485 1.00 86.56 86 SER A C 1
ATOM 607 O O . SER A 1 86 ? 0.242 -11.724 0.177 1.00 86.56 86 SER A O 1
ATOM 609 N N . PHE A 1 87 ? -0.759 -13.075 1.673 1.00 88.44 87 PHE A N 1
ATOM 610 C CA . PHE A 1 87 ? -0.892 -12.088 2.738 1.00 88.44 87 PHE A CA 1
ATOM 611 C C . PHE A 1 87 ? -0.232 -12.587 4.016 1.00 88.44 87 PHE A C 1
ATOM 613 O O . PHE A 1 87 ? -0.391 -13.747 4.388 1.00 88.44 87 PHE A O 1
ATOM 620 N N . HIS A 1 88 ? 0.424 -11.673 4.727 1.00 88.56 88 HIS A N 1
ATOM 621 C CA . HIS A 1 88 ? 0.878 -11.900 6.093 1.00 88.56 88 HIS A CA 1
ATOM 622 C C . HIS A 1 88 ? -0.063 -11.166 7.040 1.00 88.56 88 HIS A C 1
ATOM 624 O O . HIS A 1 88 ? -0.377 -9.991 6.833 1.00 88.56 88 HIS A O 1
ATOM 630 N N . ARG A 1 89 ? -0.521 -11.844 8.094 1.00 86.88 89 ARG A N 1
ATOM 631 C CA . ARG A 1 89 ? -1.321 -11.188 9.128 1.00 86.88 89 ARG A CA 1
ATOM 632 C C . ARG A 1 89 ? -0.385 -10.478 10.093 1.00 86.88 89 ARG A C 1
ATOM 634 O O . ARG A 1 89 ? 0.413 -11.133 10.752 1.00 86.88 89 ARG A O 1
ATOM 641 N N . VAL A 1 90 ? -0.525 -9.165 10.208 1.00 86.88 90 VAL A N 1
ATOM 642 C CA . VAL A 1 90 ? 0.245 -8.359 11.159 1.00 86.88 90 VAL A CA 1
ATOM 643 C C . VAL A 1 90 ? -0.677 -7.928 12.292 1.00 86.88 90 VAL A C 1
ATOM 645 O O . VAL A 1 90 ? -1.737 -7.353 12.044 1.00 86.88 90 VAL A O 1
ATOM 648 N N . LEU A 1 91 ? -0.295 -8.227 13.531 1.00 85.12 91 LEU A N 1
ATOM 649 C CA . LEU A 1 91 ? -0.901 -7.614 14.711 1.00 85.12 91 LEU A CA 1
ATOM 650 C C . LEU A 1 91 ? -0.191 -6.289 14.970 1.00 85.12 91 LEU A C 1
ATOM 652 O O . LEU A 1 91 ? 1.036 -6.255 14.996 1.00 85.12 91 LEU A O 1
ATOM 656 N N . VAL A 1 92 ? -0.956 -5.2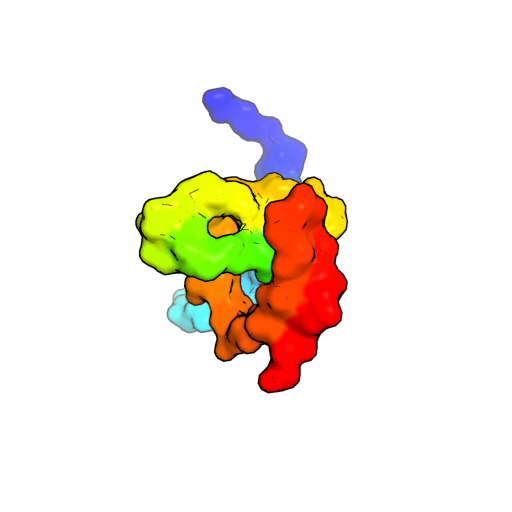17 15.156 1.00 83.94 92 VAL A N 1
ATOM 657 C CA . VAL A 1 92 ? -0.434 -3.871 15.424 1.00 83.94 92 VAL A CA 1
ATOM 658 C C . VAL A 1 92 ? -0.979 -3.339 16.745 1.00 83.94 92 VAL A C 1
ATOM 660 O O . VAL A 1 92 ? -2.104 -3.673 17.127 1.00 83.94 92 VAL A O 1
ATOM 663 N N . ASP A 1 93 ? -0.197 -2.516 17.441 1.00 84.12 93 ASP A N 1
ATOM 664 C CA . ASP A 1 93 ? -0.675 -1.775 18.608 1.00 84.12 93 ASP A CA 1
ATOM 665 C C . ASP A 1 93 ? -1.694 -0.711 18.150 1.00 84.12 93 ASP A C 1
ATOM 667 O O . ASP A 1 93 ? -1.396 0.091 17.261 1.00 84.12 93 ASP A O 1
ATOM 671 N N . PRO A 1 94 ? -2.912 -0.674 18.720 1.00 78.00 94 PRO A N 1
ATOM 672 C CA . PRO A 1 94 ? -3.940 0.283 18.317 1.00 78.00 94 PRO A CA 1
ATOM 673 C C . PRO A 1 94 ? -3.617 1.749 18.658 1.00 78.00 94 PRO A C 1
ATOM 675 O O . PRO A 1 94 ? -4.331 2.638 18.195 1.00 78.00 94 PRO A O 1
ATOM 678 N N . ARG A 1 95 ? -2.608 2.031 19.492 1.00 79.56 95 ARG A N 1
ATOM 679 C CA . ARG A 1 95 ? -2.233 3.395 19.900 1.00 79.56 95 ARG A CA 1
ATOM 680 C C . ARG A 1 95 ? -1.304 4.077 18.910 1.00 79.56 95 ARG A C 1
ATOM 682 O O . ARG A 1 95 ? -1.454 5.276 18.687 1.00 79.56 95 ARG A O 1
ATOM 689 N N . ASP A 1 96 ? -0.344 3.342 18.364 1.00 79.12 96 ASP A N 1
ATOM 690 C CA . ASP A 1 96 ? 0.728 3.898 17.530 1.00 79.12 96 ASP A CA 1
ATOM 691 C C . ASP A 1 96 ? 0.957 3.132 16.215 1.00 79.12 96 ASP A C 1
ATOM 693 O O . ASP A 1 96 ? 1.734 3.581 15.374 1.00 79.12 96 ASP A O 1
ATOM 697 N N . GLY A 1 97 ? 0.259 2.013 15.996 1.00 74.75 97 GLY A N 1
ATOM 698 C CA . GLY A 1 97 ? 0.393 1.183 14.801 1.00 74.75 97 GLY A CA 1
ATOM 699 C C . GLY A 1 97 ? 1.662 0.329 14.773 1.00 74.75 97 GLY A C 1
ATOM 700 O O . GLY A 1 97 ? 1.965 -0.253 13.727 1.00 74.75 97 GLY A O 1
ATOM 701 N N . ALA A 1 98 ? 2.411 0.238 15.879 1.00 80.94 98 ALA A N 1
ATOM 702 C CA . ALA A 1 98 ? 3.641 -0.542 15.943 1.00 80.94 98 ALA A CA 1
ATOM 703 C C . ALA A 1 98 ? 3.360 -2.042 15.711 1.00 80.94 98 ALA A C 1
ATOM 705 O O . ALA A 1 98 ? 2.452 -2.594 16.339 1.00 80.94 98 ALA A O 1
ATOM 706 N N . PRO A 1 99 ? 4.122 -2.738 14.842 1.00 80.06 99 PRO A N 1
ATOM 707 C CA . PRO A 1 99 ? 3.968 -4.178 14.651 1.00 80.06 99 PRO A CA 1
ATOM 708 C C . PRO A 1 99 ? 4.305 -4.952 15.933 1.00 80.06 99 PRO A C 1
ATOM 710 O O . PRO A 1 99 ? 5.408 -4.835 16.464 1.00 80.06 99 PRO A O 1
ATOM 713 N N . LEU A 1 100 ? 3.365 -5.768 16.406 1.00 81.12 100 LEU A N 1
ATOM 714 C CA . LEU A 1 100 ? 3.501 -6.621 17.591 1.00 81.12 100 LEU A CA 1
ATOM 715 C C . LEU A 1 100 ? 3.831 -8.073 17.223 1.00 81.12 100 LEU A C 1
ATOM 717 O O . LEU A 1 100 ? 4.606 -8.727 17.915 1.00 81.12 100 LEU A O 1
ATOM 721 N N . GLU A 1 101 ? 3.262 -8.581 16.127 1.00 82.69 101 GLU A N 1
ATOM 722 C CA . GLU A 1 101 ? 3.515 -9.936 15.629 1.00 82.69 101 GLU A CA 1
ATOM 723 C C . GLU A 1 101 ? 3.268 -10.006 14.118 1.00 82.69 101 GLU A C 1
ATOM 725 O O . GLU A 1 101 ? 2.336 -9.383 13.606 1.00 82.69 101 GLU A O 1
ATOM 730 N N . ILE A 1 102 ? 4.069 -10.809 13.415 1.00 76.25 102 ILE A N 1
ATOM 731 C CA . ILE A 1 102 ? 3.823 -11.203 12.026 1.00 76.25 102 ILE A CA 1
ATOM 732 C C . ILE A 1 102 ? 3.493 -12.698 12.036 1.00 76.25 102 ILE A C 1
ATOM 734 O O . ILE A 1 102 ? 4.343 -13.529 12.362 1.00 76.25 102 ILE A O 1
ATOM 738 N N . GLY A 1 103 ? 2.245 -13.031 11.709 1.00 69.19 103 GLY A N 1
ATOM 739 C CA . GLY A 1 103 ? 1.796 -14.410 11.544 1.00 69.19 103 GLY A CA 1
ATOM 740 C C . GLY A 1 103 ? 2.517 -15.082 10.374 1.00 69.19 103 GLY A C 1
ATOM 741 O O . GLY A 1 103 ? 2.766 -14.438 9.353 1.00 69.19 103 GLY A O 1
ATOM 742 N N . ARG A 1 104 ? 2.867 -16.360 10.552 1.00 58.88 104 ARG A N 1
ATOM 743 C CA . ARG A 1 104 ? 3.532 -17.200 9.544 1.00 58.88 104 ARG A CA 1
ATOM 744 C C . ARG A 1 104 ? 2.531 -17.843 8.597 1.00 58.88 104 ARG A C 1
ATOM 746 O O . ARG A 1 104 ? 1.428 -18.183 9.084 1.00 58.88 104 ARG A O 1
#

Solvent-accessible surface area (backbone atoms only — not comparable to full-atom values): 6850 Å² total; per-residue (Å²): 138,85,84,53,72,69,57,55,52,52,49,52,50,49,49,58,61,60,48,61,62,72,86,64,94,71,89,82,81,89,79,85,91,67,87,75,68,82,50,67,67,74,74,89,85,84,59,71,54,64,51,68,50,22,65,72,67,77,42,75,55,60,19,40,33,70,100,78,43,79,40,55,23,75,56,51,46,48,53,41,75,77,68,52,92,72,84,72,55,69,44,55,41,92,88,80,61,49,80,73,47,75,53,132

Mean predicted aligned error: 11.22 Å

Foldseek 3Di:
DDDDPVVVVVVVVVCLLQVLPPPPDDDDDDDDDDPSPSNDHDDDDWDKAADPCLLVVNDFDWIATPPPGTDTSVVVNVCCVPPPPDDWDFDADPPPRHTPDTHD

Radius of gyration: 20.01 Å; Cα contacts (8 Å, |Δi|>4): 89; chains: 1; bounding box: 36×38×60 Å

Sequence (104 aa):
EHRNLSQLRADNFSSALLGSSTSTGSGGGGGAGTEARPTLPIRPQV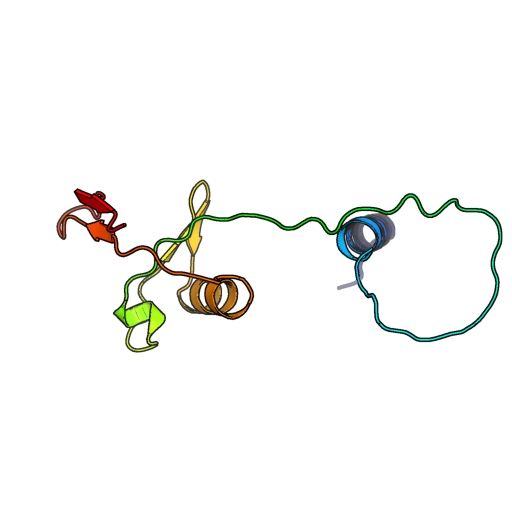LVTVPVFALLGLTEEPAMLDGHGPIPASMARRLVADGADSFHRVLVDPRDGAPLEIGR

pLDDT: mean 80.91, std 17.31, range [40.03, 98.12]